Protein AF-A0AAJ1PHP1-F1 (afdb_monomer_lite)

Foldseek 3Di:
DLFDLVLLLVLQLCLCVVVLVVVLCVVLVPPPDPPPDPVNVVVNVVSVVVSVVVSVCCVVQPRVVVSVQQVVCVVVPNNDLVSLLVVLVVSVLVVLQVVVCVVPVDNDQPPDPDDDDDDDDDSDSCVLVVDPVSSCVSSRSSVSSNVSSVVVSVVVVVVVVVVVVVVD

Sequence (168 aa):
MKYSSEQIKKALLLTPLPLLLWHFFFKFMNVNKVEFNLDHIFAFFLGIVGYSIVYLAYCILTVPFTFIFSMLLNHYNYLNVWTICISSIVITSLFFFFLGWIFTGEISPKINYMESMEGEAPPKWWMMYTDISFIIFILFPGLCYWRFLIFLQKKQSKIIRSYFSNYF

pLDDT: mean 79.33, std 15.91, range [35.84, 94.5]

Secondary structure (DSSP, 8-state):
--S-HHHHHHHHHHTTHHHHHHHHHHHHHTSSS----HHHHHHHHHHHHHHHHHHHHHHHHTHHHHHHHHHHHHHTT--SHHHHHHHHHHHHHHHHHHHHHHHH--SS-----S---SSPPPSSGGGGGG-HHHHHHHHHHHHHHHHHHHHHHHHHHHHHHHHHHT--

Structure (mmCIF, N/CA/C/O backbone):
data_AF-A0AAJ1PHP1-F1
#
_entry.id   AF-A0AAJ1PHP1-F1
#
loop_
_atom_site.group_PDB
_atom_site.id
_atom_site.type_symbol
_atom_site.label_atom_id
_atom_site.label_alt_id
_atom_site.label_comp_id
_atom_site.label_asym_id
_atom_site.label_entity_id
_atom_site.label_seq_id
_atom_site.pdbx_PDB_ins_code
_atom_site.Cartn_x
_atom_site.Cartn_y
_atom_site.Cartn_z
_atom_site.occupancy
_atom_site.B_iso_or_equiv
_atom_site.auth_seq_id
_atom_site.auth_comp_id
_atom_site.auth_asym_id
_atom_site.auth_atom_id
_atom_site.pdbx_PDB_model_num
ATOM 1 N N . MET A 1 1 ? -12.693 4.197 18.642 1.00 74.19 1 MET A N 1
ATOM 2 C CA . MET A 1 1 ? -11.784 3.899 17.511 1.00 74.19 1 MET A CA 1
ATOM 3 C C . MET A 1 1 ? -12.034 2.477 17.044 1.00 74.19 1 MET A C 1
ATOM 5 O O . MET A 1 1 ? -12.148 1.596 17.887 1.00 74.19 1 MET A O 1
ATOM 9 N N . LYS A 1 2 ? -12.163 2.261 15.734 1.00 85.56 2 LYS A N 1
ATOM 10 C CA . LYS A 1 2 ? -12.541 0.965 15.148 1.00 85.56 2 LYS A CA 1
ATOM 11 C C . LYS A 1 2 ? -11.340 0.046 14.900 1.00 85.56 2 LYS A C 1
ATOM 13 O O . LYS A 1 2 ? -11.465 -1.169 15.025 1.00 85.56 2 LYS A O 1
ATOM 18 N N . TYR A 1 3 ? -10.194 0.633 14.569 1.00 89.38 3 TYR A N 1
ATOM 19 C CA . TYR A 1 3 ? -8.927 -0.062 14.332 1.00 89.38 3 TYR A CA 1
ATOM 20 C C . TYR A 1 3 ? -7.852 0.450 15.293 1.00 89.38 3 TYR A C 1
ATOM 22 O O . TYR A 1 3 ? -7.886 1.619 15.687 1.00 89.38 3 TYR A O 1
ATOM 30 N N . SER A 1 4 ? -6.892 -0.398 15.665 1.00 91.31 4 SER A N 1
ATOM 31 C CA . SER A 1 4 ? -5.725 0.038 16.440 1.00 91.31 4 SER A CA 1
ATOM 32 C C . SER A 1 4 ? -4.687 0.729 15.548 1.00 91.31 4 SER A C 1
ATOM 34 O O . SER A 1 4 ? -4.618 0.488 14.339 1.00 91.31 4 SER A O 1
ATOM 36 N N . SER A 1 5 ? -3.838 1.570 16.142 1.00 91.44 5 SER A N 1
ATOM 37 C CA . SER A 1 5 ? -2.735 2.236 15.433 1.00 91.44 5 SER A CA 1
ATOM 38 C C . SER A 1 5 ? -1.787 1.231 14.768 1.00 91.44 5 SER A C 1
ATOM 40 O O . SER A 1 5 ? -1.370 1.422 13.626 1.00 91.44 5 SER A O 1
ATOM 42 N N . GLU A 1 6 ? -1.504 0.110 15.434 1.00 91.69 6 GLU A N 1
ATOM 43 C CA . GLU A 1 6 ? -0.703 -0.971 14.862 1.00 91.69 6 GLU A CA 1
ATOM 44 C C . GLU A 1 6 ? -1.343 -1.605 13.629 1.00 91.69 6 GLU A C 1
ATOM 46 O O . GLU A 1 6 ? -0.637 -1.919 12.670 1.00 91.69 6 GLU A O 1
ATOM 51 N N . GLN A 1 7 ? -2.663 -1.817 13.644 1.00 92.00 7 GLN A N 1
ATOM 52 C CA . GLN A 1 7 ? -3.378 -2.380 12.499 1.00 92.00 7 GLN A CA 1
ATOM 53 C C . GLN A 1 7 ? -3.309 -1.446 11.301 1.00 92.00 7 GLN A C 1
ATOM 55 O O . GLN A 1 7 ? -3.028 -1.905 10.197 1.00 92.00 7 GLN A O 1
ATOM 60 N N . ILE A 1 8 ? -3.513 -0.148 11.532 1.00 92.81 8 ILE A N 1
ATOM 61 C CA . ILE A 1 8 ? -3.411 0.889 10.503 1.00 92.81 8 ILE A CA 1
ATOM 62 C C . ILE A 1 8 ? -1.99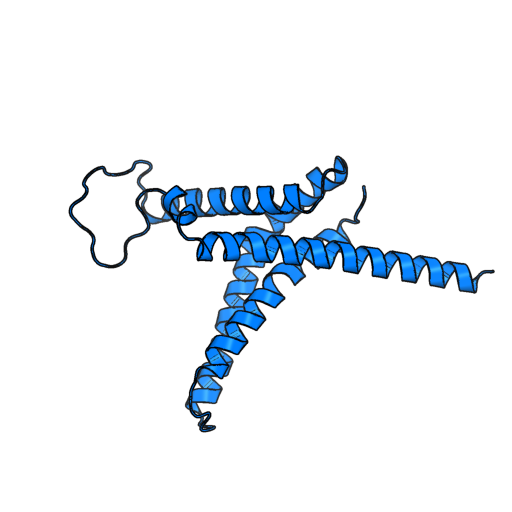9 0.893 9.909 1.00 92.81 8 ILE A C 1
ATOM 64 O O . ILE A 1 8 ? -1.846 0.776 8.695 1.00 92.81 8 ILE A O 1
ATOM 68 N N . LYS A 1 9 ? -0.958 0.928 10.752 1.00 93.50 9 LYS A N 1
ATOM 69 C CA . LYS A 1 9 ? 0.442 0.903 10.302 1.00 93.50 9 LYS A CA 1
ATOM 70 C C . LYS A 1 9 ? 0.765 -0.353 9.488 1.00 93.50 9 LYS A C 1
ATOM 72 O O . LYS A 1 9 ? 1.325 -0.252 8.400 1.00 93.50 9 LYS A O 1
ATOM 77 N N . LYS A 1 10 ? 0.405 -1.536 9.997 1.00 93.06 10 LYS A N 1
ATOM 78 C CA . LYS A 1 10 ? 0.647 -2.820 9.316 1.00 93.06 10 LYS A CA 1
ATOM 79 C C . LYS A 1 10 ? -0.089 -2.874 7.977 1.00 93.06 10 LYS A C 1
ATOM 81 O O . LYS A 1 10 ? 0.515 -3.238 6.977 1.00 93.06 10 LYS A O 1
ATOM 86 N N . ALA A 1 11 ? -1.358 -2.473 7.938 1.00 93.81 11 ALA A N 1
ATOM 87 C CA . ALA A 1 11 ? -2.132 -2.453 6.703 1.00 93.81 11 ALA A CA 1
ATOM 88 C C . ALA A 1 11 ? -1.519 -1.504 5.661 1.00 93.81 11 ALA A C 1
ATOM 90 O O . ALA A 1 11 ? -1.376 -1.914 4.516 1.00 93.81 11 ALA A O 1
ATOM 91 N N . LEU A 1 12 ? -1.085 -0.300 6.055 1.00 93.75 12 LEU A N 1
ATOM 92 C CA . LEU A 1 12 ? -0.458 0.671 5.146 1.00 93.75 12 LEU A CA 1
ATOM 93 C C . LEU A 1 12 ? 0.858 0.178 4.532 1.00 93.75 12 LEU A C 1
ATOM 95 O O . LEU A 1 12 ? 1.109 0.447 3.359 1.00 93.75 12 LEU A O 1
ATOM 99 N N . LEU A 1 13 ? 1.676 -0.549 5.298 1.00 93.12 13 LEU A N 1
ATOM 100 C CA . LEU A 1 13 ? 2.914 -1.160 4.797 1.00 93.12 13 LEU A CA 1
ATOM 101 C C . LEU A 1 13 ? 2.636 -2.320 3.834 1.00 93.12 13 LEU A C 1
ATOM 103 O O . LEU A 1 13 ? 3.401 -2.554 2.906 1.00 93.12 13 LEU A O 1
ATOM 107 N N . LEU A 1 14 ? 1.528 -3.040 4.031 1.00 92.50 14 LEU A N 1
ATOM 108 C CA . LEU A 1 14 ? 1.139 -4.138 3.149 1.00 92.50 14 LEU A CA 1
ATOM 109 C C . LEU A 1 14 ? 0.488 -3.658 1.845 1.00 92.50 14 LEU A C 1
ATOM 111 O O . LEU A 1 14 ? 0.543 -4.362 0.840 1.00 92.50 14 LEU A O 1
ATOM 115 N N . THR A 1 15 ? -0.109 -2.469 1.847 1.00 92.06 15 THR A N 1
ATOM 116 C CA . THR A 1 15 ? -0.856 -1.889 0.725 1.00 92.06 15 THR A CA 1
ATOM 117 C C . THR A 1 15 ? -0.169 -1.942 -0.649 1.00 92.06 15 THR A C 1
ATOM 119 O O . THR A 1 15 ? -0.826 -2.378 -1.594 1.00 92.06 15 THR A O 1
ATOM 122 N N . PRO A 1 16 ? 1.098 -1.515 -0.822 1.00 88.06 16 PRO A N 1
ATOM 123 C CA . PRO A 1 16 ? 1.724 -1.458 -2.146 1.00 88.06 16 PRO A CA 1
ATOM 124 C C . PRO A 1 16 ? 2.211 -2.828 -2.645 1.00 88.06 16 PRO A C 1
ATOM 126 O O . PRO A 1 16 ? 2.439 -2.992 -3.842 1.00 88.06 16 PRO A O 1
ATOM 129 N N . LEU A 1 17 ? 2.360 -3.824 -1.760 1.00 89.25 17 LEU A N 1
ATOM 130 C CA . LEU A 1 17 ? 2.938 -5.130 -2.099 1.00 89.25 17 LEU A CA 1
ATOM 131 C C . LEU A 1 17 ? 2.159 -5.876 -3.195 1.00 89.25 17 LEU A C 1
ATOM 133 O O . LEU A 1 17 ? 2.802 -6.317 -4.144 1.00 89.25 17 LEU A O 1
ATOM 137 N N . PRO A 1 18 ? 0.815 -6.005 -3.142 1.00 89.62 18 PRO A N 1
ATOM 138 C CA . PRO A 1 18 ? 0.055 -6.654 -4.210 1.00 89.62 18 PRO A CA 1
ATOM 139 C C . PRO A 1 18 ? 0.304 -6.042 -5.590 1.00 89.62 18 PRO A C 1
ATOM 141 O O . PRO A 1 18 ? 0.454 -6.775 -6.561 1.00 89.62 18 PRO A O 1
ATOM 144 N N . LEU A 1 19 ? 0.384 -4.710 -5.668 1.00 87.50 19 LEU A N 1
ATOM 145 C CA . LEU A 1 19 ? 0.598 -3.990 -6.922 1.00 87.50 19 LEU A CA 1
ATOM 146 C C . LEU A 1 19 ? 2.031 -4.167 -7.438 1.00 87.50 19 LEU A C 1
ATOM 148 O O . LEU A 1 19 ? 2.230 -4.420 -8.623 1.00 87.50 19 LEU A O 1
ATOM 152 N N . LEU A 1 20 ? 3.022 -4.083 -6.544 1.00 86.88 20 LEU A N 1
ATOM 153 C CA . LEU A 1 20 ? 4.433 -4.295 -6.876 1.00 86.88 20 LEU A CA 1
ATOM 154 C C . LEU A 1 20 ? 4.687 -5.727 -7.354 1.00 86.88 20 LEU A C 1
ATOM 156 O O . LEU A 1 20 ? 5.343 -5.919 -8.373 1.00 86.88 20 LEU A O 1
ATOM 160 N N . LEU A 1 21 ? 4.130 -6.721 -6.655 1.00 86.31 21 LEU A N 1
ATOM 161 C CA . LEU A 1 21 ? 4.226 -8.125 -7.049 1.00 86.31 21 LEU A CA 1
ATOM 162 C C . LEU A 1 21 ? 3.546 -8.355 -8.396 1.00 86.31 21 LEU A C 1
ATOM 164 O O . LEU A 1 21 ? 4.149 -8.960 -9.274 1.00 86.31 21 LEU A O 1
ATOM 168 N N . TRP A 1 22 ? 2.332 -7.832 -8.587 1.00 85.38 22 TRP A N 1
ATOM 169 C CA . TRP A 1 22 ? 1.628 -7.916 -9.866 1.00 85.38 22 TRP A CA 1
ATOM 170 C C . TRP A 1 22 ? 2.484 -7.361 -11.008 1.00 85.38 22 TRP A C 1
ATOM 172 O O . TRP A 1 22 ? 2.782 -8.073 -11.965 1.00 85.38 22 TRP A O 1
ATOM 182 N N . HIS A 1 23 ? 2.962 -6.123 -10.879 1.00 83.69 23 HIS A N 1
ATOM 183 C CA . HIS A 1 23 ? 3.779 -5.483 -11.908 1.00 83.69 23 HIS A CA 1
ATOM 184 C C . HIS A 1 23 ? 5.100 -6.234 -12.160 1.00 83.69 23 HIS A C 1
ATOM 186 O O . HIS A 1 23 ? 5.522 -6.387 -13.308 1.00 83.69 23 HIS A O 1
ATOM 192 N N . PHE A 1 24 ? 5.728 -6.759 -11.106 1.00 82.12 24 PHE A N 1
ATOM 193 C CA . PHE A 1 24 ? 6.906 -7.616 -11.214 1.00 82.12 24 PHE A CA 1
ATOM 194 C C . PHE A 1 24 ? 6.612 -8.884 -12.028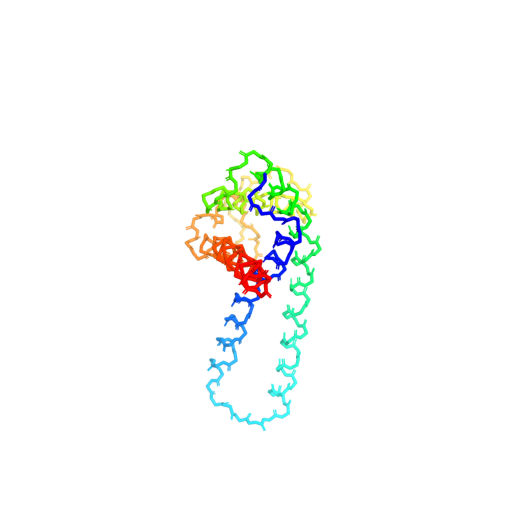 1.00 82.12 24 PHE A C 1
ATOM 196 O O . PHE A 1 24 ? 7.305 -9.146 -13.011 1.00 82.12 24 PHE A O 1
ATOM 203 N N . PHE A 1 25 ? 5.559 -9.630 -11.684 1.00 79.88 25 PHE A N 1
ATOM 204 C CA . PHE A 1 25 ? 5.201 -10.870 -12.375 1.00 79.88 25 PHE A CA 1
ATOM 205 C C . PHE A 1 25 ? 4.907 -10.644 -13.858 1.00 79.88 25 PHE A C 1
ATOM 207 O O . PHE A 1 25 ? 5.460 -11.361 -14.686 1.00 79.88 25 PHE A O 1
ATOM 214 N N . PHE A 1 26 ? 4.111 -9.636 -14.224 1.00 79.25 26 PHE A N 1
ATOM 215 C CA . PHE A 1 26 ? 3.814 -9.378 -15.640 1.00 79.25 26 PHE A CA 1
ATOM 216 C C . PHE A 1 26 ? 5.050 -8.961 -16.433 1.00 79.25 26 PHE A C 1
ATOM 218 O O . PHE A 1 26 ? 5.231 -9.419 -17.559 1.00 79.25 26 PHE A O 1
ATOM 225 N N . LYS A 1 27 ? 5.938 -8.150 -15.847 1.00 76.19 27 LYS A N 1
ATOM 226 C CA . LYS A 1 27 ? 7.168 -7.730 -16.525 1.00 76.19 27 LYS A CA 1
ATOM 227 C C . LYS A 1 27 ? 8.107 -8.908 -16.809 1.00 76.19 27 LYS A C 1
ATOM 229 O O . LYS A 1 27 ? 8.709 -8.938 -17.876 1.00 76.19 27 LYS A O 1
ATOM 234 N N . PHE A 1 28 ? 8.211 -9.872 -15.891 1.00 68.19 28 PHE A N 1
ATOM 235 C CA . PHE A 1 28 ? 9.063 -11.055 -16.073 1.00 68.19 28 PHE A CA 1
ATOM 236 C C . PHE A 1 28 ? 8.404 -12.165 -16.902 1.00 68.19 28 PHE A C 1
ATOM 238 O O . PHE A 1 28 ? 9.090 -12.815 -17.683 1.00 68.19 28 PHE A O 1
ATOM 245 N N . MET A 1 29 ? 7.086 -12.355 -16.799 1.00 65.62 29 MET A N 1
ATOM 246 C CA . MET A 1 29 ? 6.353 -13.363 -17.580 1.00 65.62 29 MET A CA 1
ATOM 247 C C . MET A 1 29 ? 6.192 -12.986 -19.059 1.00 65.62 29 MET A C 1
ATOM 249 O O . MET A 1 29 ? 6.004 -13.869 -19.889 1.00 65.62 29 MET A O 1
ATOM 253 N N . ASN A 1 30 ? 6.276 -11.696 -19.404 1.00 62.41 30 ASN A N 1
ATOM 254 C CA . ASN A 1 30 ? 6.170 -11.224 -20.789 1.00 62.41 30 ASN A CA 1
ATOM 255 C C . ASN A 1 30 ? 7.482 -11.366 -21.589 1.00 62.41 30 ASN A C 1
ATOM 257 O O . ASN A 1 30 ? 7.529 -11.046 -22.777 1.00 62.41 30 ASN A O 1
ATOM 261 N N . VAL A 1 31 ? 8.560 -11.847 -20.957 1.00 57.56 31 VAL A N 1
ATOM 262 C CA . VAL A 1 31 ? 9.802 -12.202 -21.649 1.00 57.56 31 VAL A CA 1
ATOM 263 C C . VAL A 1 31 ? 9.586 -13.560 -22.315 1.00 57.56 31 VAL A 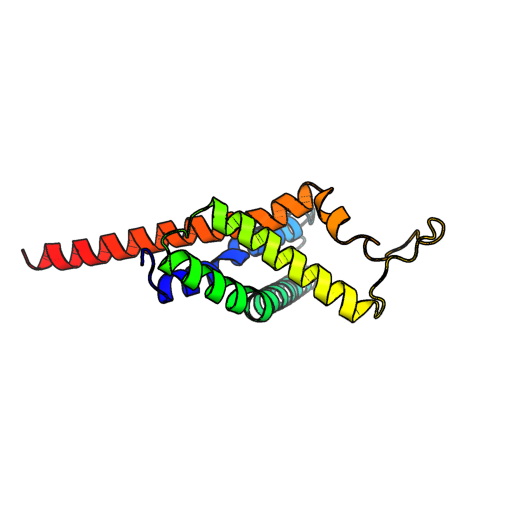C 1
ATOM 265 O O . VAL A 1 31 ? 9.871 -14.618 -21.758 1.00 57.56 31 VAL A O 1
ATOM 268 N N . ASN A 1 32 ? 8.997 -13.522 -23.511 1.00 49.69 32 ASN A N 1
ATOM 269 C CA . ASN A 1 32 ? 8.855 -14.684 -24.378 1.00 49.69 32 ASN A CA 1
ATOM 270 C C . ASN A 1 32 ? 10.234 -15.324 -24.584 1.00 49.69 32 ASN A C 1
ATOM 272 O O . ASN A 1 32 ? 11.100 -14.716 -25.207 1.00 49.69 32 ASN A O 1
ATOM 276 N N . LYS A 1 33 ? 10.377 -16.565 -24.098 1.00 53.91 33 LYS A N 1
ATOM 277 C CA . LYS A 1 33 ? 11.604 -17.380 -24.008 1.00 53.91 33 LYS A CA 1
ATOM 278 C C . LYS A 1 33 ? 12.468 -17.028 -22.795 1.00 53.91 33 LYS A C 1
ATOM 280 O O . LYS A 1 33 ? 13.415 -16.257 -22.873 1.00 53.91 33 LYS A O 1
ATOM 285 N N . VAL A 1 34 ? 12.161 -17.671 -21.668 1.00 56.69 34 VAL A N 1
ATOM 286 C CA . VAL A 1 34 ? 13.086 -17.780 -20.533 1.00 56.69 34 VAL A CA 1
ATOM 287 C C . VAL A 1 34 ? 14.218 -18.723 -20.946 1.00 56.69 34 VAL A C 1
ATOM 289 O O . VAL A 1 34 ? 14.221 -19.906 -20.615 1.00 56.69 34 VAL A O 1
ATOM 292 N N . GLU A 1 35 ? 15.166 -18.217 -21.727 1.00 59.41 35 GLU A N 1
ATOM 293 C CA . GLU A 1 35 ? 16.494 -18.812 -21.763 1.00 59.41 35 GLU A CA 1
ATOM 294 C C . GLU A 1 35 ? 17.184 -18.370 -20.472 1.00 59.41 35 GLU A C 1
ATOM 296 O O . GLU A 1 35 ? 17.377 -17.179 -20.226 1.00 59.41 35 GLU A O 1
ATOM 301 N N . PHE A 1 36 ? 17.479 -19.320 -19.583 1.00 61.00 36 PHE A N 1
ATOM 302 C CA . PHE A 1 36 ? 18.186 -19.046 -18.332 1.00 61.00 36 PHE A CA 1
ATOM 303 C C . PHE A 1 36 ? 19.640 -18.663 -18.638 1.00 61.00 36 PHE A C 1
ATOM 305 O O .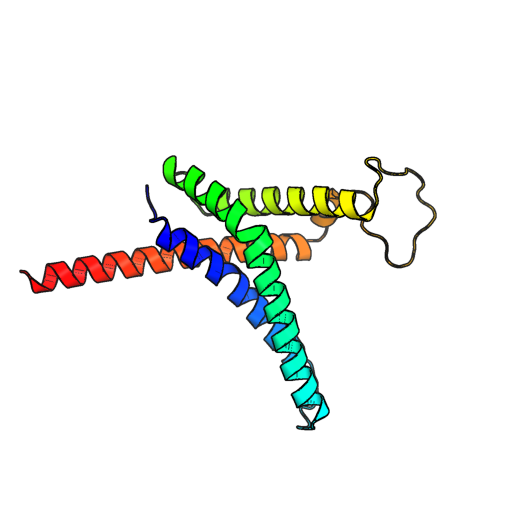 PHE A 1 36 ? 20.548 -19.484 -18.537 1.00 61.00 36 PHE A O 1
ATOM 312 N N . ASN A 1 37 ? 19.852 -17.410 -19.033 1.00 71.00 37 ASN A N 1
ATOM 313 C CA . ASN A 1 37 ? 21.167 -16.809 -19.200 1.00 71.00 37 ASN A CA 1
ATOM 314 C C . ASN A 1 37 ? 21.491 -15.889 -18.008 1.00 71.00 37 ASN A C 1
ATOM 316 O O . ASN A 1 37 ? 20.589 -15.385 -17.328 1.00 71.00 37 ASN A O 1
ATOM 320 N N . LEU A 1 38 ? 22.780 -15.646 -17.760 1.00 74.56 38 LEU A N 1
ATOM 321 C CA . LEU A 1 38 ? 23.264 -14.790 -16.669 1.00 74.56 38 LEU A CA 1
ATOM 322 C C . LEU A 1 38 ? 22.666 -13.376 -16.732 1.00 74.56 38 LEU A C 1
ATOM 324 O O . LEU A 1 38 ? 22.340 -12.806 -15.692 1.00 74.56 38 LEU A O 1
ATOM 328 N N . ASP A 1 39 ? 22.420 -12.858 -17.935 1.00 76.12 39 ASP A N 1
ATOM 329 C CA . ASP A 1 39 ? 21.809 -11.542 -18.147 1.00 76.12 39 ASP A CA 1
ATOM 330 C C . ASP A 1 39 ? 20.366 -11.469 -17.628 1.00 76.12 39 ASP A C 1
ATOM 332 O O . ASP A 1 39 ? 19.963 -10.469 -17.030 1.00 76.12 39 ASP A O 1
ATOM 336 N N . HIS A 1 40 ? 19.586 -12.546 -17.774 1.00 74.25 40 HIS A N 1
ATOM 337 C CA . HIS A 1 40 ? 18.224 -12.613 -17.237 1.00 74.25 40 HIS A CA 1
ATOM 338 C C . HIS A 1 40 ? 18.218 -12.691 -15.709 1.00 74.25 40 HIS A C 1
ATOM 340 O O . HIS A 1 40 ? 17.377 -12.062 -15.063 1.00 74.25 40 HIS A O 1
ATOM 346 N N . ILE A 1 41 ? 19.179 -13.411 -15.126 1.00 79.00 41 ILE A N 1
ATOM 347 C CA . ILE A 1 41 ? 19.364 -13.473 -13.671 1.00 79.00 41 ILE A CA 1
ATOM 348 C C . ILE A 1 41 ? 19.759 -12.089 -13.139 1.00 79.00 41 ILE A C 1
ATOM 350 O O . ILE A 1 41 ? 19.179 -11.613 -12.162 1.00 79.00 41 ILE A O 1
ATOM 354 N N . PHE A 1 42 ? 20.686 -11.400 -13.804 1.00 81.12 42 PHE A N 1
ATOM 355 C CA . PHE A 1 42 ? 21.088 -10.046 -13.427 1.00 81.12 42 PHE A CA 1
ATOM 356 C C . PHE A 1 42 ? 19.924 -9.048 -13.535 1.00 81.12 42 PHE A C 1
ATOM 358 O O . PHE A 1 42 ? 19.670 -8.291 -12.595 1.00 81.12 42 PHE A O 1
ATOM 365 N N . ALA A 1 43 ? 19.149 -9.096 -14.623 1.00 80.44 43 ALA A N 1
ATOM 366 C CA . ALA A 1 43 ? 17.954 -8.270 -14.799 1.00 80.44 43 ALA A CA 1
ATOM 367 C C . ALA A 1 43 ? 16.886 -8.542 -13.723 1.00 80.44 43 ALA A C 1
ATOM 369 O O . ALA A 1 43 ? 16.217 -7.611 -13.268 1.00 80.44 43 ALA A O 1
ATOM 370 N N . PHE A 1 44 ? 16.750 -9.793 -13.276 1.00 83.31 44 PHE A N 1
ATOM 371 C CA . PHE A 1 44 ? 15.881 -10.175 -12.162 1.00 83.31 44 PHE A CA 1
ATOM 372 C C . PHE A 1 44 ? 16.292 -9.514 -10.845 1.00 83.31 44 PHE A C 1
ATOM 374 O O . PHE A 1 44 ? 15.466 -8.853 -10.207 1.00 83.31 44 PHE A O 1
ATOM 381 N N . PHE A 1 45 ? 17.570 -9.614 -10.471 1.00 84.38 45 PHE A N 1
ATOM 382 C CA . PHE A 1 45 ? 18.093 -8.957 -9.270 1.00 84.38 45 PHE A CA 1
ATOM 383 C C . PHE A 1 45 ? 17.967 -7.434 -9.341 1.00 84.38 45 PHE A C 1
ATOM 385 O O . PHE A 1 45 ? 17.483 -6.815 -8.391 1.00 84.38 45 PHE A O 1
ATOM 392 N N . LEU A 1 46 ? 18.329 -6.828 -10.475 1.00 85.12 46 LEU A N 1
ATOM 393 C CA . LEU A 1 46 ? 18.192 -5.386 -10.682 1.00 85.12 46 LEU A CA 1
ATOM 394 C C . LEU A 1 46 ? 16.724 -4.944 -10.583 1.00 85.12 46 LEU A C 1
ATOM 396 O O . LEU A 1 46 ? 16.422 -3.910 -9.986 1.00 85.12 46 LEU A O 1
ATOM 400 N N . GLY A 1 47 ? 15.805 -5.764 -11.099 1.00 84.38 47 GLY A N 1
ATOM 401 C CA . GLY A 1 47 ? 14.370 -5.588 -10.934 1.00 84.38 47 GLY A CA 1
ATOM 402 C C . GLY A 1 47 ? 13.979 -5.527 -9.460 1.00 84.38 47 GLY A C 1
ATOM 403 O O . GLY A 1 47 ? 13.400 -4.531 -9.032 1.00 84.38 47 GLY A O 1
ATOM 404 N N . ILE A 1 48 ? 14.334 -6.545 -8.668 1.00 85.94 48 ILE A N 1
ATOM 405 C CA . ILE A 1 48 ? 14.029 -6.597 -7.226 1.00 85.94 48 ILE A CA 1
ATOM 406 C C . ILE A 1 48 ? 14.553 -5.357 -6.496 1.00 85.94 48 ILE A C 1
ATOM 408 O O . ILE A 1 48 ? 13.823 -4.771 -5.691 1.00 85.94 48 ILE A O 1
ATOM 412 N N . VAL A 1 49 ? 15.784 -4.930 -6.789 1.00 88.56 49 VAL A N 1
ATOM 413 C CA . VAL A 1 49 ? 16.368 -3.713 -6.203 1.00 88.56 49 VAL A CA 1
ATOM 414 C C . VAL A 1 49 ? 15.535 -2.485 -6.576 1.00 88.56 49 VAL A C 1
ATOM 416 O O . VAL A 1 49 ? 15.150 -1.720 -5.692 1.00 88.56 49 VAL A O 1
ATOM 419 N N . GLY A 1 50 ? 15.166 -2.336 -7.851 1.00 87.06 50 GLY A N 1
ATOM 420 C CA . GLY A 1 50 ? 14.310 -1.245 -8.321 1.00 87.06 50 GLY A CA 1
ATOM 421 C C . GLY A 1 50 ? 12.951 -1.200 -7.615 1.00 87.06 50 GLY A C 1
ATOM 422 O O . GLY A 1 50 ? 12.570 -0.160 -7.077 1.00 87.06 50 GLY A O 1
ATOM 423 N N . TYR A 1 51 ? 12.235 -2.325 -7.533 1.00 87.81 51 TYR A N 1
ATOM 424 C CA . TYR A 1 51 ? 10.947 -2.378 -6.821 1.00 87.81 51 TYR A CA 1
ATOM 425 C C . TYR A 1 51 ? 11.097 -2.142 -5.313 1.00 87.81 51 TYR A C 1
ATOM 427 O O . TYR A 1 51 ? 10.211 -1.546 -4.701 1.00 87.81 51 TYR A O 1
ATOM 435 N N . SER A 1 52 ? 12.221 -2.550 -4.718 1.00 88.19 52 SER A N 1
ATOM 436 C CA . SER A 1 52 ? 12.526 -2.269 -3.308 1.00 88.19 52 SER A CA 1
ATOM 437 C C . SER A 1 52 ? 12.717 -0.770 -3.065 1.00 88.19 52 SER A C 1
ATOM 439 O O . SER A 1 52 ? 12.205 -0.244 -2.079 1.00 88.19 52 SER A O 1
ATOM 441 N N . ILE A 1 53 ? 13.378 -0.061 -3.986 1.00 90.81 53 ILE A N 1
ATOM 442 C CA . ILE A 1 53 ? 13.528 1.402 -3.929 1.00 90.81 53 ILE A CA 1
ATOM 443 C C . ILE A 1 53 ? 12.164 2.089 -4.056 1.00 90.81 53 ILE A C 1
ATOM 445 O O . ILE A 1 53 ? 11.855 2.980 -3.267 1.00 90.81 53 ILE A O 1
ATOM 449 N N . VAL A 1 54 ? 11.316 1.648 -4.992 1.00 88.94 54 VAL A N 1
ATOM 450 C CA . VAL A 1 54 ? 9.952 2.190 -5.149 1.00 88.94 54 VAL A CA 1
ATOM 451 C C . VAL A 1 54 ? 9.122 1.966 -3.880 1.00 88.94 54 VAL A C 1
ATOM 453 O O . VAL A 1 54 ? 8.436 2.877 -3.413 1.00 88.94 54 VAL A O 1
ATOM 456 N N . TYR A 1 55 ? 9.217 0.781 -3.274 1.00 90.56 55 TYR A N 1
ATOM 457 C CA . TYR A 1 55 ? 8.563 0.484 -2.000 1.00 90.56 55 TYR A CA 1
ATOM 458 C C . TYR A 1 55 ? 9.067 1.386 -0.864 1.00 90.56 55 TYR A C 1
ATOM 460 O O . TYR A 1 55 ? 8.262 1.907 -0.089 1.00 90.56 55 TYR A O 1
ATOM 468 N N . LEU A 1 56 ? 10.381 1.613 -0.772 1.00 91.25 56 LEU A N 1
ATOM 469 C CA . LEU A 1 56 ? 10.967 2.524 0.215 1.00 91.25 56 LEU A CA 1
ATOM 470 C C . LEU A 1 56 ? 10.489 3.964 0.011 1.00 91.25 56 LEU A C 1
ATOM 472 O O . LEU A 1 56 ? 10.098 4.611 0.983 1.00 91.25 56 LEU A O 1
ATOM 476 N N . ALA A 1 57 ? 10.446 4.442 -1.234 1.00 89.50 57 ALA A N 1
ATOM 477 C CA . ALA A 1 57 ? 9.922 5.764 -1.561 1.00 89.50 57 ALA A CA 1
ATOM 478 C C . ALA A 1 57 ? 8.462 5.910 -1.104 1.00 89.50 57 ALA A C 1
ATOM 480 O O . ALA A 1 57 ? 8.127 6.883 -0.432 1.00 89.50 57 ALA A O 1
ATOM 481 N N . TYR A 1 58 ? 7.616 4.908 -1.361 1.00 89.81 58 TYR A N 1
ATOM 482 C CA . TYR A 1 58 ? 6.241 4.878 -0.851 1.00 89.81 58 TYR A CA 1
ATOM 483 C C . TYR A 1 58 ? 6.186 4.892 0.688 1.00 89.81 58 TYR A C 1
ATOM 485 O O . TYR A 1 58 ? 5.374 5.605 1.282 1.00 89.81 58 TYR A O 1
ATOM 493 N N . CYS A 1 59 ? 7.058 4.133 1.357 1.00 89.56 59 CYS A N 1
ATOM 494 C CA . CYS A 1 59 ? 7.106 4.076 2.820 1.00 89.56 59 CYS A CA 1
ATOM 495 C C . CYS A 1 59 ? 7.507 5.408 3.460 1.00 89.56 59 CYS A C 1
ATOM 497 O O . CYS A 1 59 ? 7.006 5.744 4.530 1.00 89.56 59 CYS A O 1
ATOM 499 N N . ILE A 1 60 ? 8.399 6.163 2.824 1.00 90.25 60 ILE A N 1
ATOM 500 C CA . ILE A 1 60 ? 8.867 7.451 3.344 1.00 90.25 60 ILE A CA 1
ATOM 501 C C . ILE A 1 60 ? 7.878 8.561 2.989 1.00 90.25 60 ILE A C 1
ATOM 503 O O . ILE A 1 60 ? 7.546 9.382 3.840 1.00 90.25 60 ILE A O 1
ATOM 507 N N . LEU A 1 61 ? 7.390 8.583 1.748 1.00 87.69 61 LEU A N 1
ATOM 508 C CA . LEU A 1 61 ? 6.574 9.682 1.244 1.00 87.69 61 LEU A CA 1
ATOM 509 C C . LEU A 1 61 ? 5.093 9.488 1.537 1.00 87.69 61 LEU A C 1
ATOM 511 O O . LEU A 1 61 ? 4.446 10.430 1.951 1.00 87.69 61 LEU A O 1
ATOM 515 N N . THR A 1 62 ? 4.517 8.303 1.356 1.00 88.81 62 THR A N 1
ATOM 516 C CA . THR A 1 62 ? 3.052 8.140 1.388 1.00 88.81 62 THR A CA 1
ATOM 517 C C . THR A 1 62 ? 2.539 7.640 2.737 1.00 88.81 62 THR A C 1
ATOM 519 O O . THR A 1 62 ? 1.515 8.124 3.232 1.00 88.81 62 THR A O 1
ATOM 522 N N . VAL A 1 63 ? 3.242 6.694 3.367 1.00 90.50 63 VAL A N 1
ATOM 523 C CA . VAL A 1 63 ? 2.804 6.074 4.632 1.00 90.50 63 VAL A CA 1
ATOM 524 C C . VAL A 1 63 ? 2.620 7.072 5.784 1.00 90.50 63 VAL A C 1
ATOM 526 O O . VAL A 1 63 ? 1.565 6.988 6.415 1.00 90.50 63 VAL A O 1
ATOM 529 N N . PRO A 1 64 ? 3.539 8.013 6.094 1.00 90.94 64 PRO A N 1
ATOM 530 C CA . PRO A 1 64 ? 3.360 8.886 7.259 1.00 90.94 64 PRO A CA 1
ATOM 531 C C . PRO A 1 64 ? 2.138 9.802 7.125 1.00 90.94 64 PRO A C 1
ATOM 533 O O . PRO A 1 64 ? 1.347 9.909 8.062 1.00 90.94 64 PRO A O 1
ATOM 536 N N . PHE A 1 65 ? 1.916 10.394 5.949 1.00 90.25 65 PHE A N 1
ATOM 537 C CA . PHE A 1 65 ? 0.756 11.258 5.712 1.00 90.25 65 PHE A CA 1
ATOM 538 C C . PHE A 1 65 ? -0.545 10.455 5.746 1.00 90.25 65 PHE A C 1
ATOM 540 O O . PHE A 1 65 ? -1.488 10.818 6.450 1.00 90.25 65 PHE A O 1
ATOM 547 N N . THR A 1 66 ? -0.582 9.311 5.060 1.00 92.25 66 THR A N 1
ATOM 548 C CA . THR A 1 66 ? -1.775 8.449 5.035 1.00 92.25 66 THR A CA 1
ATOM 549 C C . THR A 1 66 ? -2.095 7.879 6.420 1.00 92.25 66 THR A C 1
ATOM 551 O O . THR A 1 66 ? -3.266 7.695 6.760 1.00 92.25 66 THR A O 1
ATOM 554 N N . PHE A 1 67 ? -1.078 7.635 7.253 1.00 93.31 67 PHE A N 1
ATOM 555 C CA . PHE A 1 67 ? -1.247 7.208 8.640 1.00 93.31 67 PHE A CA 1
ATOM 556 C C . PHE A 1 67 ? -1.953 8.275 9.481 1.00 93.31 67 PHE A C 1
ATOM 558 O O . PHE A 1 67 ? -2.910 7.946 10.183 1.00 93.31 67 PHE A O 1
ATOM 565 N N . ILE A 1 68 ? -1.546 9.544 9.367 1.00 93.12 68 ILE A N 1
ATOM 566 C CA . ILE A 1 68 ? -2.188 10.664 10.074 1.00 93.12 68 ILE A CA 1
ATOM 567 C C . ILE A 1 68 ? -3.658 10.788 9.653 1.00 93.12 68 ILE A C 1
ATOM 569 O O . ILE A 1 68 ? -4.542 10.791 10.513 1.00 93.12 68 ILE A O 1
ATOM 573 N N . PHE A 1 69 ? -3.937 10.796 8.344 1.00 91.25 69 PHE A N 1
ATOM 574 C CA . PHE A 1 69 ? -5.312 10.835 7.829 1.00 91.25 69 PHE A CA 1
ATOM 575 C C . PHE A 1 69 ? -6.143 9.640 8.309 1.00 91.25 69 PHE A C 1
ATOM 577 O O . PHE A 1 69 ? -7.280 9.808 8.749 1.00 91.25 69 PHE A O 1
ATOM 584 N N . SER A 1 70 ? -5.570 8.436 8.285 1.00 92.19 70 SER A N 1
ATOM 585 C CA . SER A 1 70 ? -6.250 7.223 8.746 1.00 92.19 70 SER A CA 1
ATOM 586 C C . SER A 1 70 ? -6.560 7.263 10.240 1.00 9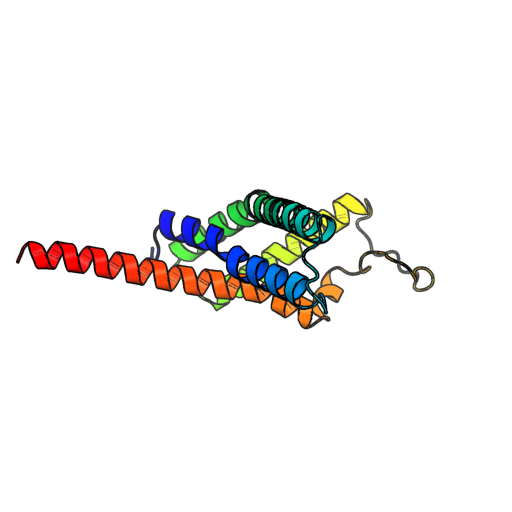2.19 70 SER A C 1
ATOM 588 O O . SER A 1 70 ? -7.649 6.859 10.646 1.00 92.19 70 SER A O 1
ATOM 590 N N . MET A 1 71 ? -5.636 7.762 11.064 1.00 93.50 71 MET A N 1
ATOM 591 C CA . MET A 1 71 ? -5.846 7.935 12.503 1.00 93.50 71 MET A CA 1
ATOM 592 C C . MET A 1 71 ? -6.955 8.948 12.789 1.00 93.50 71 MET A C 1
ATOM 594 O O . MET A 1 71 ? -7.829 8.668 13.611 1.00 93.50 71 MET A O 1
ATOM 598 N N . LEU A 1 72 ? -6.965 10.075 12.073 1.00 92.19 72 LEU A N 1
ATOM 599 C CA . LEU A 1 72 ? -7.994 11.106 12.204 1.00 92.19 72 LEU A CA 1
ATOM 600 C C . LEU A 1 72 ? -9.374 10.565 11.805 1.00 92.19 72 LEU A C 1
ATOM 602 O O . LEU A 1 72 ? -10.319 10.627 12.590 1.00 92.19 72 LEU A O 1
ATOM 606 N N . LEU A 1 73 ? -9.483 9.925 10.640 1.00 91.12 73 LEU A N 1
ATOM 607 C CA . LEU A 1 73 ? -10.727 9.292 10.188 1.00 91.12 73 LEU A CA 1
ATOM 608 C C . LEU A 1 73 ? -11.196 8.177 11.136 1.00 91.12 73 LEU A C 1
ATOM 610 O O . LEU A 1 73 ? -12.395 8.009 11.351 1.00 91.12 73 LEU A O 1
ATOM 614 N N . ASN A 1 74 ? -10.276 7.414 11.730 1.00 93.19 74 ASN A N 1
ATOM 615 C CA . ASN A 1 74 ? -10.601 6.361 12.696 1.00 93.19 74 ASN A CA 1
ATOM 616 C C . ASN A 1 74 ? -11.060 6.917 14.053 1.00 93.19 74 ASN A C 1
ATOM 618 O O . ASN A 1 74 ? -11.871 6.277 14.731 1.00 93.19 74 ASN A O 1
ATOM 622 N N . HIS A 1 75 ? -10.566 8.092 14.451 1.00 90.94 75 HIS A N 1
ATOM 623 C CA . HIS A 1 75 ? -11.033 8.792 15.646 1.00 90.94 75 HIS A CA 1
ATOM 624 C C . HIS A 1 75 ? -12.509 9.185 15.505 1.00 90.94 75 HIS A C 1
ATOM 626 O O . HIS A 1 75 ? -13.309 8.859 16.379 1.00 90.94 75 HIS A O 1
ATOM 632 N N . TYR A 1 76 ? -12.884 9.748 14.353 1.00 90.38 76 TYR A N 1
ATOM 633 C CA . TYR A 1 76 ? -14.270 10.108 14.032 1.00 90.38 76 TYR A CA 1
ATOM 634 C C . TYR A 1 76 ? -15.127 8.939 13.512 1.00 90.38 76 TYR A C 1
ATOM 636 O O . TYR A 1 76 ? -16.263 9.142 13.100 1.00 90.38 76 TYR A O 1
ATOM 644 N N . ASN A 1 77 ? -14.600 7.708 13.519 1.00 87.19 77 ASN A N 1
ATOM 645 C CA . ASN A 1 77 ? -15.277 6.503 13.021 1.00 87.19 77 ASN A CA 1
ATOM 646 C C . ASN A 1 77 ? -15.716 6.570 11.538 1.00 87.19 77 ASN A C 1
ATOM 648 O O . ASN A 1 77 ? -16.575 5.805 11.101 1.00 87.19 77 ASN A O 1
ATOM 652 N N . TYR A 1 78 ? -15.090 7.443 10.749 1.00 90.94 78 TYR A N 1
ATOM 653 C CA . TYR A 1 78 ? -15.340 7.601 9.316 1.00 90.94 78 TYR A CA 1
ATOM 654 C C . TYR A 1 78 ? -14.412 6.759 8.438 1.00 90.94 78 TYR A C 1
ATOM 656 O O . TYR A 1 78 ? -14.613 6.724 7.228 1.00 90.94 78 TYR A O 1
ATOM 664 N N . LEU A 1 79 ? -13.433 6.048 9.016 1.00 91.38 79 LEU A N 1
ATOM 665 C CA . LEU A 1 79 ? -12.505 5.202 8.259 1.00 91.38 79 LEU A CA 1
ATOM 666 C C . LEU A 1 79 ? -13.243 4.031 7.579 1.00 91.38 79 LEU A C 1
ATOM 668 O O . LEU A 1 79 ? -13.519 2.985 8.182 1.00 91.38 79 LEU A O 1
ATOM 672 N N . ASN A 1 80 ? -13.565 4.231 6.304 1.00 92.44 80 ASN A N 1
ATOM 673 C CA . ASN A 1 80 ? -14.314 3.331 5.432 1.00 92.44 80 ASN A CA 1
ATOM 674 C C . ASN A 1 80 ? -13.688 3.314 4.020 1.00 92.44 80 ASN A C 1
ATOM 676 O O . ASN A 1 80 ? -12.786 4.095 3.731 1.00 92.44 80 ASN A O 1
ATOM 680 N N . VAL A 1 81 ? -14.163 2.436 3.127 1.00 92.31 81 VAL A N 1
ATOM 681 C CA . VAL A 1 81 ? -13.659 2.354 1.735 1.00 92.31 81 VAL A CA 1
ATOM 682 C C . VAL A 1 81 ? -13.691 3.708 1.037 1.00 92.31 81 VAL A C 1
ATOM 684 O O . VAL A 1 81 ? -12.712 4.105 0.421 1.00 92.31 81 VAL A O 1
ATOM 687 N N . TRP A 1 82 ? -14.814 4.415 1.143 1.00 91.38 82 TRP A N 1
ATOM 688 C CA . TRP A 1 82 ? -15.042 5.666 0.430 1.00 91.38 82 TRP A CA 1
ATOM 689 C C . TRP A 1 82 ? -14.061 6.758 0.846 1.00 91.38 82 TRP A C 1
ATOM 691 O O . TRP A 1 82 ? -13.425 7.371 -0.005 1.00 91.38 82 TRP A O 1
ATOM 701 N N . THR A 1 83 ? -13.879 6.960 2.148 1.00 92.19 83 THR A N 1
ATOM 702 C CA . THR A 1 83 ? -12.930 7.939 2.690 1.00 92.19 83 THR A CA 1
ATOM 703 C C . THR A 1 83 ? -11.492 7.554 2.384 1.00 92.19 83 THR A C 1
ATOM 705 O O . THR A 1 83 ? -10.694 8.437 2.091 1.00 92.19 83 THR A O 1
ATOM 708 N N . ILE A 1 84 ? -11.167 6.257 2.355 1.00 93.12 84 ILE A N 1
ATOM 709 C CA . ILE A 1 84 ? -9.862 5.772 1.895 1.00 93.12 84 ILE A CA 1
ATOM 710 C 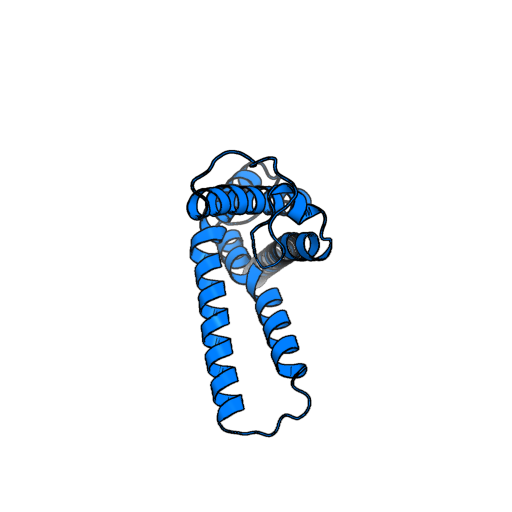C . ILE A 1 84 ? -9.639 6.137 0.423 1.00 93.12 84 ILE A C 1
ATOM 712 O O . ILE A 1 84 ? -8.607 6.721 0.101 1.00 93.12 84 ILE A O 1
ATOM 716 N N . CYS A 1 85 ? -10.598 5.860 -0.463 1.00 92.44 85 CYS A N 1
ATOM 717 C CA . CYS A 1 85 ? -10.491 6.197 -1.884 1.00 92.44 85 CYS A CA 1
ATOM 718 C C . CYS A 1 85 ? -10.355 7.709 -2.109 1.00 92.44 85 CYS A C 1
ATOM 720 O O . CYS A 1 85 ? -9.464 8.135 -2.842 1.00 92.44 85 CYS A O 1
ATOM 722 N N . ILE A 1 86 ? -11.174 8.519 -1.431 1.00 91.88 86 ILE A N 1
ATOM 723 C CA . ILE A 1 86 ? -11.092 9.986 -1.497 1.00 91.88 86 ILE A CA 1
ATOM 724 C C . ILE A 1 86 ? -9.732 10.461 -0.978 1.00 91.88 86 ILE A C 1
ATOM 726 O O . ILE A 1 86 ? -9.073 11.257 -1.641 1.00 91.88 86 ILE A O 1
ATOM 730 N N . SER A 1 87 ? -9.272 9.941 0.165 1.00 90.75 87 SER A N 1
ATOM 731 C CA . SER A 1 87 ? -7.965 10.306 0.718 1.00 90.75 87 SER A CA 1
ATOM 732 C C . SER A 1 87 ? -6.820 9.935 -0.221 1.00 90.75 87 SER A C 1
ATOM 734 O O . SER A 1 87 ? -5.889 10.719 -0.350 1.00 90.75 87 SER A O 1
ATOM 736 N N . SER A 1 88 ? -6.918 8.806 -0.935 1.00 90.25 88 SER A N 1
ATOM 737 C CA . SER A 1 88 ? -5.930 8.402 -1.940 1.00 90.25 88 SER A CA 1
ATOM 738 C C . SER A 1 88 ? -5.837 9.444 -3.054 1.00 90.25 88 SER A C 1
ATOM 740 O O . SER A 1 88 ? -4.757 9.955 -3.326 1.00 90.25 88 SER A O 1
ATOM 742 N N . ILE A 1 89 ? -6.977 9.854 -3.623 1.00 89.69 89 ILE A N 1
ATOM 743 C CA . ILE A 1 89 ? -7.023 10.878 -4.679 1.00 89.69 89 ILE A CA 1
ATOM 744 C C . ILE A 1 89 ? -6.473 12.219 -4.174 1.00 89.69 89 ILE A C 1
ATOM 746 O O . ILE A 1 89 ? -5.690 12.866 -4.869 1.00 89.69 89 ILE A O 1
ATOM 750 N N . VAL A 1 90 ? -6.854 12.642 -2.965 1.00 90.56 90 VAL A N 1
ATOM 751 C CA . VAL A 1 90 ? -6.389 13.908 -2.376 1.00 90.56 90 VAL A CA 1
ATOM 752 C C . VAL A 1 90 ? -4.878 13.881 -2.155 1.00 90.56 90 VAL A C 1
ATOM 754 O O . VAL A 1 90 ? -4.180 14.785 -2.604 1.00 90.56 90 VAL A O 1
ATOM 757 N N . ILE A 1 91 ? -4.361 12.834 -1.509 1.00 88.69 91 ILE A N 1
ATOM 758 C CA . ILE A 1 91 ? -2.932 12.689 -1.219 1.00 88.69 91 ILE A CA 1
ATOM 759 C C . ILE A 1 91 ? -2.135 12.636 -2.524 1.00 88.69 91 ILE A C 1
ATOM 761 O O . ILE A 1 91 ? -1.150 13.359 -2.665 1.00 88.69 91 ILE A O 1
ATOM 765 N N . THR A 1 92 ? -2.581 11.851 -3.504 1.00 87.00 92 THR A N 1
ATOM 766 C CA . THR A 1 92 ? -1.927 11.777 -4.812 1.00 87.00 92 THR A CA 1
ATOM 767 C C . THR A 1 92 ? -1.949 13.122 -5.541 1.00 87.00 92 THR A C 1
ATOM 769 O O . THR A 1 92 ? -0.911 13.542 -6.048 1.00 87.00 92 THR A O 1
ATOM 772 N N . SER A 1 93 ? -3.075 13.842 -5.535 1.00 85.50 93 SER A N 1
ATOM 773 C CA . SER A 1 93 ? -3.166 15.188 -6.130 1.00 85.50 93 SER A CA 1
ATOM 774 C C . SER A 1 93 ? -2.165 16.152 -5.505 1.00 85.50 93 SER A C 1
ATOM 776 O O . SER A 1 93 ? -1.477 16.871 -6.224 1.00 85.50 93 SER A O 1
ATOM 778 N N . LEU A 1 94 ? -2.061 16.147 -4.172 1.00 86.44 94 LEU A N 1
ATOM 779 C CA . LEU A 1 94 ? -1.112 16.991 -3.452 1.00 86.44 94 LEU A CA 1
ATOM 780 C C . LEU A 1 94 ? 0.325 16.638 -3.839 1.00 86.44 94 LEU A C 1
ATOM 782 O O . LEU A 1 94 ? 1.092 17.536 -4.172 1.00 86.44 94 LEU A O 1
ATOM 786 N N . PHE A 1 95 ? 0.681 15.351 -3.870 1.00 83.25 95 PHE A N 1
ATOM 787 C CA . PHE A 1 95 ? 2.019 14.928 -4.288 1.00 83.25 95 PHE A CA 1
ATOM 788 C C . PHE A 1 95 ? 2.354 15.374 -5.708 1.00 83.25 95 PHE A C 1
ATOM 790 O O . PHE A 1 95 ? 3.431 15.923 -5.913 1.00 83.25 95 PHE A O 1
ATOM 797 N N . PHE A 1 96 ? 1.450 15.198 -6.673 1.00 78.38 96 PHE A N 1
ATOM 798 C CA . PHE A 1 96 ? 1.696 15.643 -8.046 1.00 78.38 96 PHE A CA 1
ATOM 799 C C . PHE A 1 96 ? 1.778 17.161 -8.170 1.00 78.38 96 PHE A C 1
ATOM 801 O O . PHE A 1 96 ? 2.613 17.657 -8.922 1.00 78.38 96 PHE A O 1
ATOM 808 N N . PHE A 1 97 ? 0.969 17.899 -7.411 1.00 78.56 97 PHE A N 1
ATOM 809 C CA . PHE A 1 97 ? 1.046 19.355 -7.370 1.00 78.56 97 PHE A CA 1
ATOM 810 C C . PHE A 1 97 ? 2.399 19.833 -6.817 1.00 78.56 97 PHE A C 1
ATOM 812 O O . PHE A 1 97 ? 3.067 20.649 -7.450 1.00 78.56 97 PHE A O 1
ATOM 819 N N . PHE A 1 98 ? 2.841 19.287 -5.679 1.00 76.50 98 PHE A N 1
ATOM 820 C CA . PHE A 1 98 ? 4.121 19.654 -5.067 1.00 76.50 98 PHE A CA 1
ATOM 821 C C . PHE A 1 98 ? 5.327 19.193 -5.891 1.00 76.50 98 PHE A C 1
ATOM 823 O O . PHE A 1 98 ? 6.260 19.968 -6.075 1.00 76.50 98 PHE A O 1
ATOM 830 N N . LEU A 1 99 ? 5.319 17.961 -6.409 1.00 72.38 99 LEU A N 1
ATOM 831 C CA . LEU A 1 99 ? 6.399 17.451 -7.258 1.00 72.38 99 LEU A CA 1
ATOM 832 C C . LEU A 1 99 ? 6.477 18.231 -8.568 1.00 72.38 99 LEU A C 1
ATOM 834 O O . LEU A 1 99 ? 7.568 18.644 -8.946 1.00 72.38 99 LEU A O 1
ATOM 838 N N . GLY A 1 100 ? 5.336 18.476 -9.219 1.00 64.25 100 GLY A N 1
ATOM 839 C CA . GLY A 1 100 ? 5.268 19.301 -10.422 1.00 64.25 100 GLY A CA 1
ATOM 840 C C . GLY A 1 100 ? 5.931 20.653 -10.188 1.00 64.25 100 GLY A C 1
ATOM 841 O O . GLY A 1 100 ? 6.860 20.999 -10.904 1.00 64.25 100 GLY A O 1
ATOM 842 N N . TRP A 1 101 ? 5.559 21.346 -9.110 1.00 61.75 101 TRP A N 1
ATOM 843 C CA . TRP A 1 101 ? 6.167 22.626 -8.745 1.00 61.75 101 TRP A CA 1
ATOM 844 C C . TRP A 1 101 ? 7.683 22.523 -8.494 1.00 61.75 101 TRP A C 1
ATOM 846 O O . TRP A 1 101 ? 8.441 23.331 -9.026 1.00 61.75 101 TRP A O 1
ATOM 856 N N . ILE A 1 102 ? 8.151 21.527 -7.734 1.00 64.06 102 ILE A N 1
ATOM 857 C CA . ILE A 1 102 ? 9.588 21.350 -7.450 1.00 64.06 102 ILE A CA 1
ATOM 858 C C . ILE A 1 102 ? 10.400 21.153 -8.740 1.00 64.06 102 ILE A C 1
ATOM 860 O O . ILE A 1 102 ? 11.511 21.671 -8.832 1.00 64.06 102 ILE A O 1
ATOM 864 N N . PHE A 1 103 ? 9.862 20.428 -9.725 1.00 61.34 103 PHE A N 1
ATOM 865 C CA . PHE A 1 103 ? 10.575 20.134 -10.969 1.00 61.34 103 PHE A CA 1
ATOM 866 C C . PHE A 1 103 ? 10.510 21.263 -12.007 1.00 61.34 103 PHE A C 1
ATOM 868 O O . PHE A 1 103 ? 11.505 21.475 -12.696 1.00 61.34 103 PHE A O 1
ATOM 875 N N . THR A 1 104 ? 9.398 21.999 -12.132 1.00 62.44 104 THR A N 1
ATOM 876 C CA . THR A 1 104 ? 9.276 23.071 -13.142 1.00 62.44 104 THR A CA 1
ATOM 877 C C . THR A 1 104 ? 9.577 24.474 -12.621 1.00 62.44 104 THR A C 1
ATOM 879 O O . THR A 1 104 ? 9.791 25.370 -13.431 1.00 62.44 104 THR A O 1
ATOM 882 N N . GLY A 1 105 ? 9.576 24.719 -11.307 1.00 53.88 105 GLY A N 1
ATOM 883 C CA . GLY A 1 105 ? 9.837 26.045 -10.723 1.00 53.88 105 GLY A CA 1
ATOM 884 C C . GLY A 1 105 ? 8.798 27.135 -11.052 1.00 53.88 105 GLY A C 1
ATOM 885 O O . GLY A 1 105 ? 8.841 28.214 -10.464 1.00 53.88 105 GLY A O 1
ATOM 886 N N . GLU A 1 106 ? 7.836 26.866 -11.940 1.00 52.41 106 GLU A N 1
ATOM 887 C CA . GLU A 1 106 ? 6.792 27.794 -12.383 1.00 52.41 106 GLU A CA 1
ATOM 888 C C . GLU A 1 106 ? 5.412 27.374 -11.835 1.00 52.41 106 GLU A C 1
ATOM 890 O O . GLU A 1 106 ? 4.979 26.234 -11.986 1.00 52.41 106 GLU A O 1
ATOM 895 N N . ILE A 1 107 ? 4.704 28.320 -11.201 1.00 48.44 107 ILE A N 1
ATOM 896 C CA . ILE A 1 107 ? 3.384 28.122 -10.555 1.00 48.44 107 ILE A CA 1
ATOM 897 C C . ILE A 1 107 ? 2.220 28.239 -11.566 1.00 48.44 107 ILE A C 1
ATOM 899 O O . ILE A 1 107 ? 1.058 28.064 -11.205 1.00 48.44 107 ILE A O 1
ATOM 903 N N . SER A 1 108 ? 2.486 28.526 -12.844 1.00 43.31 108 SER A N 1
ATOM 904 C CA . SER A 1 108 ? 1.439 28.891 -13.807 1.00 43.31 108 SER A CA 1
ATOM 905 C C . SER A 1 108 ? 1.507 28.080 -15.100 1.00 43.31 108 SER A C 1
ATOM 907 O O . SER A 1 108 ? 2.604 27.811 -15.590 1.00 43.31 108 SER A O 1
ATOM 909 N N . PRO A 1 109 ? 0.355 27.729 -15.703 1.00 45.50 109 PRO A N 1
ATOM 910 C CA . PRO A 1 109 ? 0.336 27.066 -16.992 1.00 45.50 109 PRO A CA 1
ATOM 911 C C . PRO A 1 109 ? 0.776 28.086 -18.044 1.00 45.50 109 PRO A C 1
ATOM 913 O O . PRO A 1 109 ? 0.055 29.052 -18.308 1.00 45.50 109 PRO A O 1
ATOM 916 N N . LYS A 1 110 ? 1.943 27.891 -18.666 1.00 44.56 110 LYS A N 1
ATOM 917 C CA . LYS A 1 110 ? 2.251 28.582 -19.922 1.00 44.56 110 LYS A CA 1
ATOM 918 C C . LYS A 1 110 ? 1.245 28.104 -20.967 1.00 44.56 110 LYS A C 1
ATOM 920 O O . LYS A 1 110 ? 1.331 27.012 -21.518 1.00 44.56 110 LYS A O 1
ATOM 925 N N . ILE A 1 111 ? 0.230 28.933 -21.178 1.00 46.38 111 ILE A N 1
ATOM 926 C CA . ILE A 1 111 ? -0.685 28.890 -22.310 1.00 46.38 111 ILE A CA 1
ATOM 927 C C . ILE A 1 111 ? 0.162 29.192 -23.545 1.00 46.38 111 ILE A C 1
ATOM 929 O O . ILE A 1 111 ? 0.385 30.356 -23.832 1.00 46.38 111 ILE A O 1
ATOM 933 N N . ASN A 1 112 ? 0.693 28.166 -24.208 1.00 38.44 112 ASN A N 1
ATOM 934 C CA . ASN A 1 112 ? 1.111 28.205 -25.611 1.00 38.44 112 ASN A CA 1
ATOM 935 C C . ASN A 1 112 ? 1.123 26.766 -26.139 1.00 38.44 112 ASN A C 1
ATOM 937 O O . ASN A 1 112 ? 2.030 25.981 -25.891 1.00 38.44 112 ASN A O 1
ATOM 941 N N . TYR A 1 113 ? 0.037 26.409 -26.818 1.00 43.09 113 TYR A N 1
ATOM 942 C CA . TYR A 1 113 ? -0.272 25.071 -27.319 1.00 43.09 113 TYR A CA 1
ATOM 943 C C . TYR A 1 113 ? 0.453 24.802 -28.641 1.00 43.09 113 TYR A C 1
ATOM 945 O O . TYR A 1 113 ? -0.197 24.616 -29.665 1.00 43.09 113 TYR A O 1
ATOM 953 N N . MET A 1 114 ? 1.783 24.876 -28.681 1.00 38.78 114 MET A N 1
ATOM 954 C CA . MET A 1 114 ? 2.476 24.588 -29.940 1.00 38.78 114 MET A CA 1
ATOM 955 C C . MET A 1 114 ? 3.938 24.174 -29.804 1.00 38.78 114 MET A C 1
ATOM 957 O O . MET A 1 114 ? 4.696 24.400 -30.728 1.00 38.78 114 MET A O 1
ATOM 961 N N . GLU A 1 115 ? 4.361 23.557 -28.702 1.00 42.41 115 GLU A N 1
ATOM 962 C CA . GLU A 1 115 ? 5.698 22.951 -28.653 1.00 42.41 115 GLU A CA 1
ATOM 963 C C . GLU A 1 115 ? 5.808 21.990 -27.466 1.00 42.41 115 GLU A C 1
ATOM 965 O O . GLU A 1 115 ? 6.063 22.417 -26.352 1.00 42.41 115 GLU A O 1
ATOM 970 N N . SER A 1 116 ? 5.512 20.707 -27.686 1.00 35.84 116 SER A N 1
ATOM 971 C CA . SER A 1 116 ? 6.170 19.574 -27.007 1.00 35.84 116 SER A CA 1
ATOM 972 C C . SER A 1 116 ? 5.499 18.261 -27.421 1.00 35.84 116 SER A C 1
ATOM 974 O O . SER A 1 116 ? 4.696 17.653 -26.715 1.00 35.84 116 SER A O 1
ATOM 976 N N . MET A 1 117 ? 5.836 17.795 -28.627 1.00 44.28 117 MET A N 1
ATOM 977 C CA . MET A 1 117 ? 6.052 16.357 -28.768 1.00 44.28 117 MET A CA 1
ATOM 978 C C . MET A 1 117 ? 7.376 16.044 -28.064 1.00 44.28 117 MET A C 1
ATOM 980 O O . MET A 1 117 ? 8.309 16.828 -28.172 1.00 44.28 117 MET A O 1
ATOM 984 N N . GLU A 1 118 ? 7.425 14.900 -27.381 1.00 37.97 118 GLU A N 1
ATOM 985 C CA . GLU A 1 118 ? 8.563 14.358 -26.618 1.00 37.97 118 GLU A CA 1
ATOM 986 C C . GLU A 1 118 ? 8.684 14.829 -25.155 1.00 37.97 118 GLU A C 1
ATOM 988 O O . GLU A 1 118 ? 9.502 15.655 -24.781 1.00 37.97 118 GLU A O 1
ATOM 993 N N . GLY A 1 119 ? 7.914 14.174 -24.279 1.00 42.62 119 GLY A N 1
ATOM 994 C CA . GLY A 1 119 ? 8.413 13.837 -22.939 1.00 42.62 119 GLY A CA 1
ATOM 995 C C . GLY A 1 119 ? 8.156 14.814 -21.790 1.00 42.62 119 GLY A C 1
ATOM 996 O O . GLY A 1 119 ? 8.703 14.590 -20.712 1.00 42.62 119 GLY A O 1
ATOM 997 N N . GLU A 1 120 ? 7.320 15.840 -21.951 1.00 37.56 120 GLU A N 1
ATOM 998 C CA . GLU A 1 120 ? 7.047 16.802 -20.874 1.00 37.56 120 GLU A CA 1
ATOM 999 C C . GLU A 1 120 ? 5.776 16.485 -20.069 1.00 37.56 120 GLU A C 1
ATOM 1001 O O . GLU A 1 120 ? 4.753 16.040 -20.592 1.00 37.56 120 GLU A O 1
ATOM 1006 N N . ALA A 1 121 ? 5.865 16.699 -18.753 1.00 48.06 121 ALA A N 1
ATOM 1007 C CA . ALA A 1 121 ? 4.786 16.499 -17.791 1.00 48.06 121 ALA A CA 1
ATOM 1008 C C . ALA A 1 121 ? 3.487 17.213 -18.224 1.00 48.06 121 ALA A C 1
ATOM 1010 O O . ALA A 1 121 ? 3.547 18.302 -18.797 1.00 48.06 121 ALA A O 1
ATOM 1011 N N . PRO A 1 122 ? 2.294 16.651 -17.934 1.00 47.84 122 PRO A N 1
ATOM 1012 C CA . PRO A 1 122 ? 1.050 17.227 -18.420 1.00 47.84 122 PRO A CA 1
ATOM 1013 C C . PRO A 1 122 ? 0.877 18.661 -17.882 1.00 47.84 122 PRO A C 1
ATOM 1015 O O . PRO A 1 122 ? 0.938 18.861 -16.665 1.00 47.84 122 PRO A O 1
ATOM 1018 N N . PRO A 1 123 ? 0.580 19.653 -18.746 1.00 53.97 123 PRO A N 1
ATOM 1019 C CA . PRO A 1 123 ? 0.556 21.088 -18.408 1.00 53.97 123 PRO A CA 1
ATOM 1020 C C . PRO A 1 123 ? -0.553 21.481 -17.414 1.00 53.97 123 PRO A C 1
ATOM 1022 O O . PRO A 1 123 ? -0.708 22.643 -17.040 1.00 53.97 123 PRO A O 1
ATOM 1025 N N . LYS A 1 124 ? -1.362 20.507 -16.996 1.00 66.12 124 LYS A N 1
ATOM 1026 C CA . LYS A 1 124 ? -2.485 20.615 -16.075 1.00 66.12 124 LYS A CA 1
ATOM 1027 C C . LYS A 1 124 ? -2.513 19.332 -15.243 1.00 66.12 124 LYS A C 1
ATOM 1029 O O . LYS A 1 124 ? -2.854 18.280 -15.774 1.00 66.12 124 LYS A O 1
ATOM 1034 N N . TRP A 1 125 ? -2.184 19.398 -13.949 1.00 65.00 125 TRP A N 1
ATOM 1035 C CA . TRP A 1 125 ? -2.123 18.222 -13.053 1.00 65.00 125 TRP A CA 1
ATOM 1036 C C . TRP A 1 125 ? -3.412 17.382 -13.067 1.00 65.00 125 TRP A C 1
ATOM 1038 O O . TRP A 1 125 ? -3.378 16.165 -12.904 1.00 65.00 125 TRP A O 1
ATOM 1048 N N . TRP A 1 126 ? -4.558 18.015 -13.333 1.00 70.44 126 TRP A N 1
ATOM 1049 C CA . TRP A 1 126 ? -5.853 17.347 -13.417 1.00 70.44 126 TRP A CA 1
ATOM 1050 C C . TRP A 1 126 ? -6.053 16.505 -14.685 1.00 70.44 126 TRP A C 1
ATOM 1052 O O . TRP A 1 126 ? -6.936 15.651 -14.699 1.00 70.44 126 TRP A O 1
ATOM 1062 N N . MET A 1 127 ? -5.247 16.694 -15.738 1.00 73.69 127 MET A N 1
ATOM 1063 C CA . MET A 1 127 ? -5.322 15.873 -16.955 1.00 73.69 127 MET A CA 1
ATOM 1064 C C . MET A 1 127 ? -4.927 14.416 -16.699 1.00 73.69 127 MET A C 1
ATOM 1066 O O . MET A 1 127 ? -5.411 13.540 -17.408 1.00 73.69 127 MET A O 1
ATOM 1070 N N . MET A 1 128 ? -4.149 14.126 -15.651 1.00 72.88 128 MET A N 1
ATOM 1071 C CA . MET A 1 128 ? -3.826 12.746 -15.265 1.00 72.88 128 MET A CA 1
ATOM 1072 C C . MET A 1 128 ? -5.088 11.931 -14.931 1.00 72.88 128 MET A C 1
ATOM 1074 O O . MET A 1 128 ? -5.143 10.737 -15.198 1.00 72.88 128 MET A O 1
ATOM 1078 N N . TYR A 1 129 ? -6.146 12.582 -14.432 1.00 80.81 129 TYR A N 1
ATOM 1079 C CA . TYR A 1 129 ? -7.429 11.933 -14.141 1.00 80.81 129 TYR A CA 1
ATOM 1080 C C . TYR A 1 129 ? -8.287 11.647 -15.377 1.00 80.81 129 TYR A C 1
ATOM 1082 O O . TYR A 1 129 ? -9.345 11.042 -15.247 1.00 80.81 129 TYR A O 1
ATOM 1090 N N . THR A 1 130 ? -7.871 12.068 -16.573 1.00 84.25 130 THR A N 1
ATOM 1091 C CA . THR A 1 130 ? -8.541 11.637 -17.810 1.00 84.25 130 THR A CA 1
ATOM 1092 C C . THR A 1 130 ? -8.126 10.228 -18.229 1.00 84.25 130 THR A C 1
ATOM 1094 O O . THR A 1 130 ? -8.878 9.561 -18.937 1.00 84.25 130 THR A O 1
ATOM 1097 N N . ASP A 1 131 ? -6.977 9.744 -17.746 1.00 83.94 131 ASP A N 1
ATOM 1098 C CA . ASP A 1 131 ? -6.533 8.375 -17.977 1.00 83.94 131 ASP A CA 1
ATOM 1099 C C . ASP A 1 131 ? -7.160 7.431 -16.942 1.00 83.94 131 ASP A C 1
ATOM 1101 O O . ASP A 1 131 ? -6.906 7.494 -15.734 1.00 83.94 131 ASP A O 1
ATOM 1105 N N . ILE A 1 132 ? -7.981 6.510 -17.440 1.00 86.62 132 ILE A N 1
ATOM 1106 C CA . ILE A 1 132 ? -8.642 5.480 -16.637 1.00 86.62 132 ILE A CA 1
ATOM 1107 C C . ILE A 1 132 ? -7.602 4.592 -15.937 1.00 86.62 132 ILE A C 1
ATOM 1109 O O . ILE A 1 132 ? -7.801 4.201 -14.784 1.00 86.62 132 ILE A O 1
ATOM 1113 N N . SER A 1 133 ? -6.477 4.305 -16.593 1.00 83.38 133 SER A N 1
ATOM 1114 C CA . SER A 1 133 ? -5.402 3.468 -16.048 1.00 83.38 133 SER A CA 1
ATOM 1115 C C . SER A 1 133 ? -4.790 4.107 -14.805 1.00 83.38 133 SER A C 1
ATOM 1117 O O . SER A 1 133 ? -4.561 3.434 -13.797 1.00 83.38 133 SER A O 1
ATOM 1119 N N . PHE A 1 134 ? -4.594 5.425 -14.847 1.00 83.94 134 PHE A N 1
ATOM 1120 C CA . PHE A 1 134 ? -4.083 6.203 -13.727 1.00 83.94 134 PHE A CA 1
ATOM 1121 C C . PHE A 1 134 ? -5.059 6.208 -12.543 1.00 83.94 134 PHE A C 1
ATOM 1123 O O . PHE A 1 134 ? -4.652 5.967 -11.404 1.00 83.94 134 PHE A O 1
ATOM 1130 N N . ILE A 1 135 ? -6.361 6.378 -12.801 1.00 86.62 135 ILE A N 1
ATOM 1131 C CA . ILE A 1 135 ? -7.395 6.285 -11.756 1.00 86.62 135 ILE A CA 1
ATOM 1132 C C . ILE A 1 135 ? -7.378 4.903 -11.090 1.00 86.62 135 ILE A C 1
ATOM 1134 O O . ILE A 1 135 ? -7.402 4.808 -9.859 1.00 86.62 135 ILE A O 1
ATOM 1138 N N . ILE A 1 136 ? -7.301 3.827 -11.879 1.00 87.12 136 ILE A N 1
ATOM 1139 C CA . ILE A 1 136 ? -7.217 2.459 -11.349 1.00 87.12 136 ILE A CA 1
ATOM 1140 C C . ILE A 1 136 ? -5.970 2.308 -10.472 1.00 87.12 136 ILE A C 1
ATOM 1142 O O . ILE A 1 136 ? -6.067 1.770 -9.367 1.00 87.12 136 ILE A O 1
ATOM 1146 N N . PHE A 1 137 ? -4.823 2.827 -10.914 1.00 85.31 137 PHE A N 1
ATOM 1147 C CA . PHE A 1 137 ? -3.565 2.751 -10.173 1.00 85.31 137 PHE A CA 1
ATOM 1148 C C . PHE A 1 137 ? -3.611 3.500 -8.831 1.00 85.31 137 PHE A C 1
ATOM 1150 O O . PHE A 1 137 ? -3.023 3.037 -7.858 1.00 85.31 137 PHE A O 1
ATOM 1157 N N . ILE A 1 138 ? -4.344 4.614 -8.740 1.00 89.44 138 ILE A N 1
ATOM 1158 C CA . ILE A 1 138 ? -4.533 5.370 -7.487 1.00 89.44 138 ILE A CA 1
ATOM 1159 C C . ILE A 1 138 ? -5.502 4.667 -6.536 1.00 89.44 138 ILE A C 1
ATOM 1161 O O . ILE A 1 138 ? -5.306 4.657 -5.314 1.00 89.44 138 ILE A O 1
ATOM 1165 N N . LEU A 1 139 ? -6.583 4.102 -7.071 1.00 91.44 139 LEU A N 1
ATOM 1166 C CA . LEU A 1 139 ? -7.632 3.496 -6.255 1.00 91.44 139 LEU A CA 1
ATOM 1167 C C . LEU A 1 139 ? -7.248 2.102 -5.760 1.00 91.44 139 LEU A C 1
ATOM 1169 O O . LEU A 1 139 ? -7.620 1.730 -4.645 1.00 91.44 139 LEU A O 1
ATOM 1173 N N . PHE A 1 140 ? -6.493 1.341 -6.551 1.00 91.00 140 PHE A N 1
ATOM 1174 C CA . PHE A 1 140 ? -6.135 -0.038 -6.235 1.00 91.00 140 PHE A CA 1
ATOM 1175 C C . PHE A 1 140 ? -5.398 -0.183 -4.886 1.00 91.00 140 PHE A C 1
ATOM 1177 O O . PHE A 1 140 ? -5.865 -0.969 -4.057 1.00 91.00 140 PHE A O 1
ATOM 1184 N N . PRO A 1 141 ? -4.350 0.608 -4.570 1.00 89.50 141 PRO A N 1
ATOM 1185 C CA . PRO A 1 141 ? -3.739 0.623 -3.242 1.00 89.50 141 PRO A CA 1
ATOM 1186 C C . PRO A 1 141 ? -4.752 0.930 -2.130 1.00 89.50 141 PRO A C 1
ATOM 1188 O O . PRO A 1 141 ? -4.766 0.258 -1.101 1.00 89.50 141 PRO A O 1
ATOM 1191 N N . GLY A 1 142 ? -5.665 1.882 -2.339 1.00 91.25 142 GLY A N 1
ATOM 1192 C CA . GLY A 1 142 ? -6.726 2.187 -1.373 1.00 91.25 142 GLY A CA 1
ATOM 1193 C C . GLY A 1 142 ? -7.638 0.985 -1.093 1.00 91.25 142 GLY A C 1
ATOM 1194 O O . GLY A 1 142 ? -7.958 0.680 0.060 1.00 91.25 142 GLY A O 1
ATOM 1195 N N . LEU A 1 143 ? -8.005 0.234 -2.133 1.00 93.19 143 LEU A N 1
ATOM 1196 C CA . LEU A 1 143 ? -8.794 -0.991 -1.991 1.00 93.19 143 LEU A CA 1
ATOM 1197 C C . LEU A 1 143 ? -8.010 -2.097 -1.269 1.00 93.19 143 LEU A C 1
ATOM 1199 O O . LEU A 1 143 ? -8.562 -2.758 -0.381 1.00 93.19 143 LEU A O 1
ATOM 1203 N N . CYS A 1 144 ? -6.728 -2.279 -1.597 1.00 93.50 144 CYS A N 1
ATOM 1204 C CA . CYS A 1 144 ? -5.841 -3.213 -0.901 1.00 93.50 144 CYS A CA 1
ATOM 1205 C C . CYS A 1 144 ? -5.723 -2.865 0.588 1.00 93.50 144 CYS A C 1
ATOM 1207 O O . CYS A 1 144 ? -5.910 -3.738 1.438 1.00 93.50 144 CYS A O 1
ATOM 1209 N N . TYR A 1 145 ? -5.509 -1.588 0.910 1.00 94.25 145 TYR A N 1
ATOM 1210 C CA . TYR A 1 145 ? -5.444 -1.089 2.281 1.00 94.25 145 TYR A CA 1
ATOM 1211 C C . TYR A 1 145 ? -6.699 -1.455 3.080 1.00 94.25 145 TYR A C 1
ATOM 1213 O O . TYR A 1 145 ? -6.611 -2.039 4.165 1.00 94.25 145 TYR A O 1
ATOM 1221 N N . TRP A 1 146 ? -7.882 -1.190 2.520 1.00 94.50 146 TRP A N 1
ATOM 1222 C CA . TRP A 1 146 ? -9.144 -1.538 3.168 1.00 94.50 146 TRP A CA 1
ATOM 1223 C C . TRP A 1 146 ? -9.286 -3.042 3.430 1.00 94.50 146 TRP A C 1
ATOM 1225 O O . TRP A 1 146 ? -9.703 -3.464 4.516 1.00 94.50 146 TRP A O 1
ATOM 1235 N N . ARG A 1 147 ? -8.921 -3.876 2.449 1.00 93.44 147 ARG A N 1
ATOM 1236 C CA . ARG A 1 147 ? -8.954 -5.337 2.605 1.00 93.44 147 ARG A CA 1
ATOM 1237 C C . ARG A 1 147 ? -8.012 -5.796 3.717 1.00 93.44 147 ARG A C 1
ATOM 1239 O O . ARG A 1 147 ? -8.426 -6.619 4.539 1.00 93.44 147 ARG A O 1
ATOM 1246 N N . PHE A 1 148 ? -6.804 -5.236 3.795 1.00 93.81 148 PHE A N 1
ATOM 1247 C CA . PHE A 1 148 ? -5.857 -5.545 4.866 1.00 93.81 148 PHE A CA 1
ATOM 1248 C C . PHE A 1 148 ? -6.365 -5.110 6.243 1.00 93.81 148 PHE A C 1
ATOM 1250 O O . PHE A 1 148 ? -6.246 -5.885 7.192 1.00 93.81 148 PHE A O 1
ATOM 1257 N N . LEU A 1 149 ? -7.011 -3.946 6.363 1.00 92.62 149 LEU A N 1
ATOM 1258 C CA . LEU A 1 149 ? -7.632 -3.509 7.620 1.00 92.62 149 LEU A CA 1
ATOM 1259 C C . LEU A 1 149 ? -8.686 -4.501 8.124 1.00 92.62 149 LEU A C 1
ATOM 1261 O O . LEU A 1 149 ? -8.630 -4.932 9.278 1.00 92.62 149 LEU A O 1
ATOM 1265 N N . ILE A 1 150 ? -9.622 -4.911 7.261 1.00 92.25 150 ILE A N 1
ATOM 1266 C CA . ILE A 1 150 ? -10.645 -5.906 7.625 1.00 92.25 150 ILE A CA 1
ATOM 1267 C C . ILE A 1 150 ? -9.990 -7.230 8.020 1.00 92.25 150 ILE A C 1
ATOM 1269 O O . ILE A 1 150 ? -10.400 -7.862 8.997 1.00 92.25 150 ILE A O 1
ATOM 1273 N N . PHE A 1 151 ? -8.990 -7.670 7.258 1.00 92.69 151 PHE A N 1
ATOM 1274 C CA . PHE A 1 151 ? -8.297 -8.924 7.522 1.00 92.69 151 PHE A CA 1
ATOM 1275 C C . PHE A 1 151 ? -7.602 -8.915 8.891 1.00 92.69 151 PHE A C 1
ATOM 1277 O O . PHE A 1 151 ? -7.796 -9.839 9.687 1.00 92.69 151 PHE A O 1
ATOM 1284 N N . LEU A 1 152 ? -6.858 -7.852 9.204 1.00 90.88 152 LEU A N 1
ATOM 1285 C CA . LEU A 1 152 ? -6.169 -7.699 10.486 1.00 90.88 152 LEU A CA 1
ATOM 1286 C C . LEU A 1 152 ? -7.150 -7.584 11.660 1.00 90.88 152 LEU A C 1
ATOM 1288 O O . LEU A 1 152 ? -6.907 -8.178 12.714 1.00 90.88 152 LEU A O 1
ATOM 1292 N N . GLN A 1 153 ? -8.278 -6.897 11.470 1.00 91.12 153 GLN A N 1
ATOM 1293 C CA . GLN A 1 153 ? -9.335 -6.803 12.479 1.00 91.12 153 GLN A CA 1
ATOM 1294 C C . GLN A 1 153 ? -9.957 -8.173 12.777 1.00 91.12 153 GLN A C 1
ATOM 1296 O O . GLN A 1 153 ? -10.070 -8.569 13.940 1.00 91.12 153 GLN A O 1
ATOM 1301 N N . LYS A 1 154 ? -10.306 -8.939 11.734 1.00 89.75 154 LYS A N 1
ATOM 1302 C CA . LYS A 1 154 ? -10.839 -10.303 11.881 1.00 89.75 154 LYS A CA 1
ATOM 1303 C C . LYS A 1 154 ? -9.843 -11.228 12.577 1.00 89.75 154 LYS A C 1
ATOM 1305 O O . LYS A 1 154 ? -10.241 -12.009 13.441 1.00 89.75 154 LYS A O 1
ATOM 1310 N N . LYS A 1 155 ? -8.556 -11.136 12.223 1.00 88.50 155 LYS A N 1
ATOM 1311 C CA . LYS A 1 155 ? -7.492 -11.929 12.851 1.00 88.50 155 LYS A CA 1
ATOM 1312 C C . LYS A 1 155 ? -7.385 -11.628 14.347 1.00 88.50 155 LYS A C 1
ATOM 1314 O O . LYS A 1 155 ? -7.375 -12.561 15.142 1.00 88.50 155 LYS A O 1
ATOM 1319 N N . GLN A 1 156 ? -7.373 -10.352 14.736 1.00 85.69 156 GLN A N 1
ATOM 1320 C CA . GLN A 1 156 ? -7.303 -9.971 16.149 1.00 85.69 156 GLN A CA 1
ATOM 1321 C C . GLN A 1 156 ? -8.542 -10.435 16.928 1.00 85.69 156 GLN A C 1
ATOM 1323 O O . GLN A 1 156 ? -8.405 -11.010 18.003 1.00 85.69 156 GLN A O 1
ATOM 1328 N N . SER A 1 157 ? -9.741 -10.260 16.366 1.00 83.19 157 SER A N 1
ATOM 1329 C CA . SER A 1 157 ? -10.987 -10.718 16.995 1.00 83.19 157 SER A CA 1
ATOM 1330 C C . SER A 1 157 ? -10.996 -12.233 17.243 1.00 83.19 157 SER A C 1
ATOM 1332 O O . SER A 1 157 ? -11.387 -12.674 18.323 1.00 83.19 157 SER A O 1
ATOM 1334 N N . LYS A 1 158 ? -10.500 -13.034 16.287 1.00 84.88 158 LYS A N 1
ATOM 1335 C CA . LYS A 1 158 ? -10.350 -14.488 16.461 1.00 84.88 158 LYS A CA 1
ATOM 1336 C C . LYS A 1 158 ? -9.368 -14.850 17.572 1.00 84.88 158 LYS A C 1
ATOM 1338 O O . LYS A 1 158 ? -9.674 -15.735 18.361 1.00 84.88 158 LYS A O 1
ATOM 1343 N N . ILE A 1 159 ? -8.222 -14.169 17.641 1.00 82.19 159 ILE A N 1
ATOM 1344 C CA . ILE A 1 159 ? -7.219 -14.400 18.692 1.00 82.19 159 ILE A CA 1
ATOM 1345 C C . ILE A 1 159 ? -7.837 -14.127 20.064 1.00 82.19 159 ILE A C 1
ATOM 1347 O O . ILE A 1 159 ? -7.784 -14.991 20.930 1.00 82.19 159 ILE A O 1
ATOM 1351 N N . ILE A 1 160 ? -8.497 -12.978 20.236 1.00 79.94 160 ILE A N 1
ATOM 1352 C CA . ILE A 1 160 ? -9.157 -12.618 21.499 1.00 79.94 160 ILE A CA 1
ATOM 1353 C C . ILE A 1 160 ? -10.196 -13.679 21.884 1.00 79.94 160 ILE A C 1
ATOM 1355 O O . ILE A 1 160 ? -10.168 -14.185 23.002 1.00 79.94 160 ILE A O 1
ATOM 1359 N N . ARG A 1 161 ? -11.071 -14.078 20.951 1.00 79.75 161 ARG A N 1
ATOM 1360 C CA . ARG A 1 161 ? -12.077 -15.122 21.204 1.00 79.75 161 ARG A CA 1
ATOM 1361 C C . ARG A 1 161 ? -11.438 -16.460 21.602 1.00 79.75 161 ARG A C 1
ATOM 1363 O O . ARG A 1 161 ? -11.943 -17.110 22.508 1.00 79.75 161 ARG A O 1
ATOM 1370 N N . SER A 1 162 ? -10.345 -16.858 20.950 1.00 79.19 162 SER A N 1
ATOM 1371 C CA . SER A 1 162 ? -9.619 -18.091 21.281 1.00 79.19 162 SER A CA 1
ATOM 1372 C C . SER A 1 162 ? -8.994 -18.042 22.672 1.00 79.19 162 SER A C 1
ATOM 1374 O O . SER A 1 162 ? -9.026 -19.052 23.363 1.00 79.19 162 SER A O 1
ATOM 1376 N N . TYR A 1 163 ? -8.450 -16.895 23.092 1.00 75.75 163 TYR A N 1
ATOM 1377 C CA . TYR A 1 163 ? -7.941 -16.731 24.453 1.00 75.75 163 TYR A CA 1
ATOM 1378 C C . TYR A 1 163 ? -9.062 -16.915 25.476 1.00 75.75 163 TYR A C 1
ATOM 1380 O O . TYR A 1 163 ? -8.914 -17.731 26.373 1.00 75.75 163 TYR A O 1
ATOM 1388 N N . PHE A 1 164 ? -10.203 -16.238 25.311 1.00 75.38 164 PHE A N 1
ATOM 1389 C CA . PHE A 1 164 ? -11.329 -16.378 26.243 1.00 75.38 164 PHE A CA 1
ATOM 1390 C C . PHE A 1 164 ? -11.921 -17.795 26.279 1.00 75.38 164 PHE A C 1
ATOM 1392 O O . PHE A 1 164 ? -12.302 -18.251 27.348 1.00 75.38 164 PHE A O 1
ATOM 1399 N N . SER A 1 165 ? -11.943 -18.513 25.151 1.00 74.81 165 SER A N 1
ATOM 1400 C CA . SER A 1 165 ? -12.405 -19.909 25.096 1.00 74.81 165 SER A CA 1
ATOM 1401 C C . SER A 1 165 ? -11.502 -20.903 25.835 1.00 74.81 165 SER A C 1
ATOM 1403 O O . SER A 1 165 ? -11.930 -22.025 26.052 1.00 74.81 165 SER A O 1
ATOM 1405 N N . ASN A 1 166 ? -10.261 -20.537 26.171 1.00 69.06 166 ASN A N 1
ATOM 1406 C CA . ASN A 1 166 ? -9.359 -21.395 26.947 1.00 69.06 166 ASN A CA 1
ATOM 1407 C C . ASN A 1 166 ? -9.485 -21.163 28.465 1.00 69.06 166 ASN A C 1
ATOM 1409 O O . ASN A 1 166 ? -8.844 -21.870 29.238 1.00 69.06 166 ASN A O 1
ATOM 1413 N N . TYR A 1 167 ? -10.263 -20.161 28.889 1.00 64.75 167 TYR A N 1
ATOM 1414 C CA . TYR A 1 167 ? -10.475 -19.808 30.298 1.00 64.75 167 TYR A CA 1
ATOM 1415 C C . TYR A 1 167 ? -11.884 -20.154 30.813 1.00 64.75 167 TYR A C 1
ATOM 1417 O O . TYR A 1 167 ? -12.161 -19.918 31.987 1.00 64.75 167 TYR A O 1
ATOM 1425 N N . PHE A 1 168 ? -12.751 -20.700 29.957 1.00 55.41 168 PHE A N 1
ATOM 1426 C CA . PHE A 1 168 ? -14.103 -21.173 30.268 1.00 55.41 168 PHE A CA 1
ATOM 1427 C C . PHE A 1 168 ? -14.299 -22.563 29.672 1.00 55.41 168 PHE A C 1
ATOM 1429 O O . PHE A 1 168 ? -14.946 -23.393 30.345 1.00 55.41 168 PHE A O 1
#

Radius of gyration: 20.65 Å; chains: 1; bounding box: 39×50×60 Å